Protein AF-A0A8T4MWW7-F1 (afdb_monomer_lite)

Radius of gyration: 12.94 Å; chains: 1; bounding box: 36×38×25 Å

Secondary structure (DSSP, 8-state):
-----TT-EEEEEE-TTT--EEEEEEESSHHHHHHHHHHHHHHHHHH-SSTTSS-EEEEE-TTS-EEE--------

Structure (mmCIF, N/CA/C/O backbone):
data_AF-A0A8T4MWW7-F1
#
_entry.id   AF-A0A8T4MWW7-F1
#
loop_
_atom_site.group_PDB
_atom_site.id
_atom_site.type_symbol
_atom_site.label_atom_id
_atom_site.label_alt_id
_atom_site.label_comp_id
_atom_site.label_asym_id
_atom_site.label_entity_id
_atom_site.label_seq_id
_atom_site.pdbx_PDB_ins_code
_atom_site.Cartn_x
_atom_site.Cartn_y
_atom_site.Cartn_z
_atom_site.occupancy
_atom_site.B_iso_or_equiv
_atom_site.auth_seq_id
_atom_site.auth_comp_id
_atom_site.auth_asym_id
_atom_site.auth_atom_id
_atom_site.pdbx_PDB_model_num
ATOM 1 N N . MET A 1 1 ? -16.926 -22.126 5.727 1.00 39.66 1 MET A N 1
ATOM 2 C CA . MET A 1 1 ? -16.719 -20.912 6.541 1.00 39.66 1 MET A CA 1
ATOM 3 C C . MET A 1 1 ? -15.458 -20.233 6.020 1.00 39.66 1 MET A C 1
ATOM 5 O O . MET A 1 1 ? -14.372 -20.529 6.494 1.00 39.66 1 MET A O 1
ATOM 9 N N . ARG A 1 2 ? -15.566 -19.440 4.943 1.00 45.78 2 ARG A N 1
ATOM 10 C CA . ARG A 1 2 ? -14.455 -18.567 4.541 1.00 45.78 2 ARG A CA 1
ATOM 11 C C . ARG A 1 2 ? -14.479 -17.435 5.563 1.00 45.78 2 ARG A C 1
ATOM 13 O O . ARG A 1 2 ? -15.524 -16.810 5.707 1.00 45.78 2 ARG A O 1
ATOM 20 N N . LYS A 1 3 ? -13.413 -17.257 6.348 1.00 46.72 3 LYS A N 1
ATOM 21 C CA . LYS A 1 3 ? -13.172 -15.976 7.020 1.00 46.72 3 LYS A CA 1
ATOM 22 C C . LYS A 1 3 ? -13.084 -14.984 5.871 1.00 46.72 3 LYS A C 1
ATOM 24 O O . LYS A 1 3 ? -12.072 -14.954 5.186 1.00 46.72 3 LY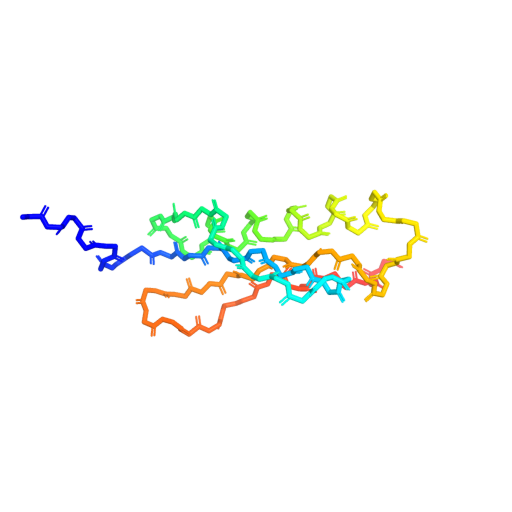S A O 1
ATOM 29 N N . SER A 1 4 ? -14.193 -14.344 5.533 1.00 53.09 4 SER A N 1
ATOM 30 C CA . SER A 1 4 ? -14.151 -13.282 4.554 1.00 53.09 4 SER A CA 1
ATOM 31 C C . SER A 1 4 ? -13.267 -12.209 5.166 1.00 53.09 4 SER A C 1
ATOM 33 O O . SER A 1 4 ? -13.534 -11.786 6.290 1.00 53.09 4 SER A O 1
ATOM 35 N N . ASP A 1 5 ? -12.250 -11.749 4.449 1.00 59.81 5 ASP A N 1
ATOM 36 C CA . ASP A 1 5 ? -11.534 -10.495 4.725 1.00 59.81 5 ASP A CA 1
ATOM 37 C C . ASP A 1 5 ? -12.457 -9.252 4.638 1.00 59.81 5 ASP A C 1
ATOM 39 O O . ASP A 1 5 ? -12.006 -8.133 4.400 1.00 59.81 5 ASP A O 1
ATOM 43 N N . ASP A 1 6 ? -13.769 -9.446 4.814 1.00 66.38 6 ASP A N 1
ATOM 44 C CA . ASP A 1 6 ? -14.798 -8.429 4.943 1.00 66.38 6 ASP A CA 1
ATOM 45 C C . ASP A 1 6 ? -14.446 -7.557 6.149 1.00 66.38 6 ASP A C 1
ATOM 47 O O . ASP A 1 6 ? -14.571 -7.963 7.305 1.00 66.38 6 ASP A O 1
ATOM 51 N N . GLY A 1 7 ? -13.963 -6.352 5.859 1.00 83.00 7 GLY A N 1
ATOM 52 C CA . GLY A 1 7 ? -13.592 -5.357 6.861 1.00 83.00 7 GLY A CA 1
ATOM 53 C C . GLY A 1 7 ? -12.092 -5.137 7.039 1.00 83.00 7 GLY A C 1
ATOM 54 O O . GLY A 1 7 ? -11.732 -4.230 7.784 1.00 83.00 7 GLY A O 1
ATOM 55 N N . LYS A 1 8 ? -11.222 -5.890 6.354 1.00 92.06 8 LYS A N 1
ATOM 56 C CA . LYS A 1 8 ? -9.770 -5.678 6.425 1.00 92.06 8 LYS A CA 1
ATOM 57 C C . LYS A 1 8 ? -9.273 -4.722 5.349 1.00 92.06 8 LYS A C 1
ATOM 59 O O . LYS A 1 8 ? -9.688 -4.790 4.192 1.00 92.06 8 LYS A O 1
ATOM 64 N N . TYR A 1 9 ? -8.353 -3.857 5.744 1.00 94.69 9 TYR A N 1
ATOM 65 C CA . TYR A 1 9 ? -7.554 -3.044 4.841 1.00 94.69 9 TYR A CA 1
ATOM 66 C C . TYR A 1 9 ? -6.502 -3.932 4.191 1.00 94.69 9 TYR A C 1
ATOM 68 O O . TYR A 1 9 ? -6.014 -4.866 4.821 1.00 94.69 9 TYR A O 1
ATOM 76 N N . LYS A 1 10 ? -6.160 -3.679 2.933 1.00 95.25 10 LYS A N 1
ATOM 77 C CA . LYS A 1 10 ? -5.261 -4.547 2.163 1.00 95.25 10 LYS A CA 1
ATOM 78 C C . LYS A 1 10 ? -4.089 -3.748 1.649 1.00 95.25 10 LYS A C 1
ATOM 80 O O . LYS A 1 10 ? -4.286 -2.629 1.190 1.00 95.25 10 LYS A O 1
ATOM 85 N N . VAL A 1 11 ? -2.904 -4.336 1.681 1.00 95.94 11 VAL A N 1
ATOM 86 C CA . VAL A 1 11 ? -1.727 -3.802 1.000 1.00 95.94 11 VAL A CA 1
ATOM 87 C C . VAL A 1 11 ? -1.387 -4.730 -0.154 1.00 95.94 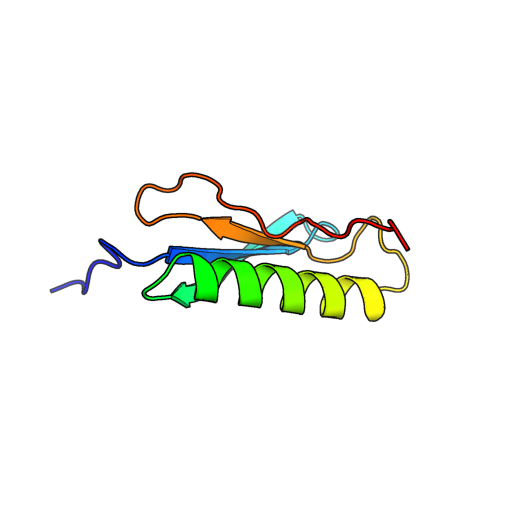11 VAL A C 1
ATOM 89 O O . VAL A 1 11 ? -1.193 -5.927 0.051 1.00 95.94 11 VAL A O 1
ATOM 92 N N . LEU A 1 12 ? -1.345 -4.186 -1.366 1.00 95.12 12 LEU A N 1
ATOM 93 C CA . LEU A 1 12 ? -0.934 -4.905 -2.569 1.00 95.12 12 LEU A CA 1
ATOM 94 C C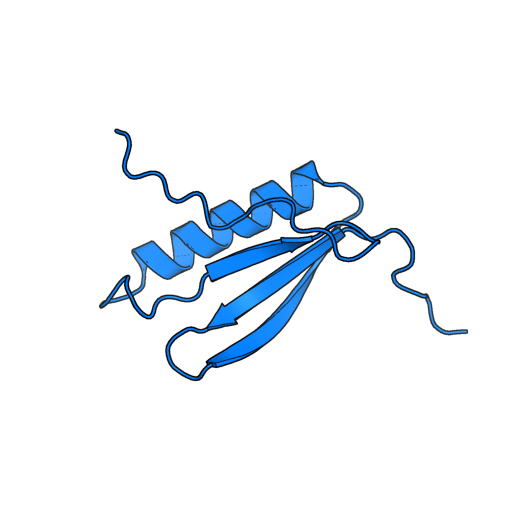 . LEU A 1 12 ? 0.467 -4.456 -2.970 1.00 95.12 12 LEU A C 1
ATOM 96 O O . LEU A 1 12 ? 0.721 -3.254 -3.007 1.00 95.12 12 LEU A O 1
ATOM 100 N N . GLY A 1 13 ? 1.353 -5.404 -3.263 1.00 94.50 13 GLY A N 1
ATOM 101 C CA . GLY A 1 13 ? 2.616 -5.136 -3.943 1.00 94.50 13 GLY A CA 1
ATOM 102 C C . GLY A 1 13 ? 2.391 -5.187 -5.448 1.00 94.50 13 GLY A C 1
ATOM 103 O O . GLY A 1 13 ? 1.805 -6.147 -5.940 1.00 94.50 13 GLY A O 1
ATOM 104 N N . ILE A 1 14 ? 2.810 -4.140 -6.153 1.00 92.06 14 ILE A N 1
ATOM 105 C CA . ILE A 1 14 ? 2.756 -4.039 -7.610 1.00 92.06 14 ILE A CA 1
ATOM 106 C C . ILE A 1 14 ? 4.187 -3.978 -8.113 1.00 92.06 14 ILE A C 1
ATOM 108 O O . ILE A 1 14 ? 4.865 -2.960 -7.925 1.00 92.06 14 ILE A O 1
ATOM 112 N N . ASP A 1 15 ? 4.653 -5.051 -8.737 1.00 89.88 15 ASP A N 1
ATOM 113 C CA . ASP A 1 15 ? 5.942 -5.045 -9.408 1.00 89.88 15 ASP A CA 1
ATOM 114 C C . ASP A 1 15 ? 5.775 -4.496 -10.832 1.00 89.88 15 ASP A C 1
ATOM 116 O O . ASP A 1 15 ? 4.957 -4.936 -11.639 1.00 89.88 15 ASP A O 1
ATOM 120 N N . LYS A 1 16 ? 6.511 -3.419 -11.111 1.00 85.62 16 LYS A N 1
ATOM 121 C CA . LYS A 1 16 ? 6.455 -2.703 -12.389 1.00 85.62 16 LYS A CA 1
ATOM 122 C C . LYS A 1 16 ? 7.363 -3.327 -13.442 1.00 85.62 16 LYS A C 1
ATOM 124 O O . LYS A 1 16 ? 7.276 -2.936 -14.606 1.00 85.62 16 LYS A O 1
ATOM 129 N N . PHE A 1 17 ? 8.257 -4.228 -13.044 1.00 83.94 17 PHE A N 1
ATOM 130 C CA . PHE A 1 17 ? 9.179 -4.897 -13.944 1.00 83.94 17 PHE A CA 1
ATOM 131 C C . PHE A 1 17 ? 8.514 -6.070 -14.669 1.00 83.94 17 PHE A C 1
ATOM 133 O O . PHE A 1 17 ? 8.583 -6.146 -15.896 1.00 83.94 17 PHE A O 1
ATOM 140 N N . ASP A 1 18 ? 7.869 -6.966 -13.926 1.00 84.31 18 ASP A N 1
ATOM 141 C CA . ASP A 1 18 ? 7.174 -8.145 -14.457 1.00 84.31 18 ASP A CA 1
ATOM 142 C C . ASP A 1 18 ? 5.667 -7.911 -14.665 1.00 84.31 18 ASP A C 1
ATOM 144 O O . ASP A 1 18 ? 5.052 -8.584 -15.494 1.00 84.31 18 ASP A O 1
ATOM 148 N N . GLY A 1 19 ? 5.101 -6.893 -14.010 1.00 83.62 19 GLY A N 1
ATOM 149 C CA . GLY A 1 19 ? 3.682 -6.564 -14.082 1.00 83.62 19 GLY A CA 1
ATOM 150 C C . GLY A 1 19 ? 2.811 -7.450 -13.194 1.00 83.62 19 GLY A C 1
ATOM 151 O O . GLY A 1 19 ? 1.594 -7.451 -13.387 1.00 83.62 19 GLY A O 1
ATOM 152 N N . ASP A 1 20 ? 3.409 -8.198 -12.263 1.00 90.44 20 ASP A N 1
ATOM 153 C CA . ASP A 1 20 ? 2.682 -9.034 -11.316 1.00 90.44 20 ASP A CA 1
ATOM 154 C C . ASP A 1 20 ? 2.240 -8.225 -10.086 1.00 90.44 20 ASP A C 1
ATOM 156 O O . ASP A 1 20 ? 2.981 -7.425 -9.503 1.00 90.44 20 ASP A O 1
ATOM 160 N N . ASP A 1 21 ? 0.995 -8.463 -9.673 1.00 92.25 21 ASP A N 1
ATOM 161 C CA . ASP A 1 21 ? 0.430 -7.945 -8.435 1.00 92.25 21 ASP A CA 1
ATOM 162 C C . ASP A 1 21 ? 0.170 -9.070 -7.429 1.00 92.25 21 ASP A C 1
ATOM 164 O O . ASP A 1 21 ? -0.274 -10.169 -7.770 1.00 92.25 21 ASP A O 1
ATOM 168 N N . TRP A 1 22 ? 0.458 -8.804 -6.153 1.00 93.31 22 TRP A N 1
ATOM 169 C CA . TRP A 1 22 ? 0.172 -9.744 -5.072 1.00 93.31 22 TRP A CA 1
ATOM 170 C C . TRP A 1 22 ? -0.373 -9.046 -3.833 1.00 93.31 22 TRP A C 1
ATOM 172 O O . TRP A 1 22 ? -0.045 -7.901 -3.520 1.00 93.31 22 TRP A O 1
ATOM 182 N N . LEU A 1 23 ? -1.193 -9.773 -3.073 1.00 94.38 23 LEU A N 1
ATOM 183 C CA . LEU A 1 23 ? -1.570 -9.366 -1.724 1.00 94.38 23 LEU A CA 1
ATOM 184 C C . LEU A 1 23 ? -0.357 -9.529 -0.806 1.00 94.38 23 LEU A C 1
ATOM 186 O O . LEU A 1 23 ? 0.060 -10.655 -0.540 1.00 94.38 23 LEU A O 1
ATOM 190 N N . HIS A 1 24 ? 0.189 -8.412 -0.327 1.00 94.31 24 HIS A N 1
ATOM 191 C CA . HIS A 1 24 ? 1.277 -8.401 0.651 1.00 94.31 24 HIS A CA 1
ATOM 192 C C . HIS A 1 24 ? 0.748 -8.797 2.028 1.00 94.31 24 HIS A C 1
ATOM 194 O O . HIS A 1 24 ? 1.143 -9.826 2.564 1.00 94.31 24 HIS A O 1
ATOM 200 N N . GLU A 1 25 ? -0.193 -8.016 2.571 1.00 94.75 25 GLU A N 1
ATOM 201 C CA . GLU A 1 25 ? -0.769 -8.267 3.895 1.00 94.75 25 GLU A CA 1
ATOM 202 C C . GLU A 1 25 ? -2.120 -7.549 4.082 1.00 94.75 25 GLU A C 1
ATOM 204 O O . GLU A 1 25 ? -2.520 -6.693 3.284 1.00 94.75 25 GLU A O 1
ATOM 209 N N . THR A 1 26 ? -2.843 -7.913 5.142 1.00 94.81 26 THR A N 1
ATOM 210 C CA . THR A 1 26 ? -4.123 -7.309 5.529 1.00 94.81 26 THR A CA 1
ATOM 211 C C . THR A 1 26 ? -4.065 -6.731 6.938 1.00 94.81 26 THR A C 1
ATOM 213 O O . THR A 1 26 ? -3.543 -7.383 7.839 1.00 94.81 26 THR A O 1
ATOM 216 N N . TYR A 1 27 ? -4.700 -5.582 7.154 1.00 93.94 27 TYR A N 1
ATOM 217 C CA . TYR A 1 27 ? -4.667 -4.824 8.403 1.00 93.94 27 TYR A CA 1
ATOM 218 C C . TYR A 1 27 ? -6.068 -4.517 8.934 1.00 93.94 27 TYR A C 1
ATOM 220 O O . TYR A 1 27 ? -7.056 -4.511 8.194 1.00 93.94 27 TYR A O 1
ATOM 228 N N . ASP A 1 28 ? -6.157 -4.246 10.234 1.00 93.38 28 ASP A N 1
ATOM 229 C CA . ASP A 1 28 ? -7.399 -3.849 10.901 1.00 93.38 28 ASP A CA 1
ATOM 230 C C . ASP A 1 28 ? -7.728 -2.367 10.705 1.00 93.38 28 ASP A C 1
ATOM 232 O O . ASP A 1 28 ? -8.900 -1.984 10.726 1.00 93.38 28 ASP A O 1
ATOM 236 N N . THR A 1 29 ? -6.713 -1.531 10.474 1.00 94.75 29 THR A N 1
ATOM 237 C CA . THR A 1 29 ? -6.883 -0.085 10.322 1.00 94.75 29 THR A CA 1
ATOM 238 C C . THR A 1 29 ? -6.255 0.457 9.039 1.00 94.75 29 THR A C 1
ATOM 240 O O . THR A 1 29 ? -5.287 -0.086 8.502 1.00 94.75 29 THR A O 1
ATOM 243 N N . ALA A 1 30 ? -6.800 1.580 8.561 1.00 93.50 30 ALA A N 1
ATOM 244 C CA . ALA A 1 30 ? -6.249 2.316 7.425 1.00 93.50 30 ALA A CA 1
ATOM 245 C C . ALA A 1 30 ? -4.827 2.818 7.703 1.00 93.50 30 ALA A C 1
ATOM 247 O O . ALA A 1 30 ? -3.997 2.844 6.800 1.00 93.50 30 ALA A O 1
ATOM 248 N N . GLU A 1 31 ? -4.555 3.228 8.946 1.00 94.81 31 GLU A N 1
ATOM 249 C CA . GLU A 1 31 ? -3.262 3.778 9.350 1.00 94.81 31 GLU A CA 1
ATOM 250 C C . GLU A 1 31 ? -2.155 2.726 9.260 1.00 94.81 31 GLU A C 1
ATOM 252 O O . GLU A 1 31 ? -1.106 3.006 8.684 1.00 94.81 31 GLU A O 1
ATOM 257 N N . GLU A 1 32 ? -2.406 1.507 9.746 1.00 94.88 32 GLU A N 1
ATOM 258 C CA . GLU A 1 32 ? -1.455 0.396 9.645 1.00 94.88 32 GLU A CA 1
ATOM 259 C C . GLU A 1 32 ? -1.175 0.027 8.185 1.00 94.88 32 GLU A C 1
ATOM 261 O O . GLU A 1 32 ? -0.014 -0.044 7.787 1.00 94.88 32 GLU A O 1
ATOM 266 N N . ALA A 1 33 ? -2.222 -0.108 7.362 1.00 95.06 33 ALA A N 1
ATOM 267 C CA . ALA A 1 33 ? -2.063 -0.418 5.941 1.00 95.06 33 ALA A CA 1
ATOM 268 C C . ALA A 1 33 ? -1.281 0.671 5.190 1.00 95.06 33 ALA A C 1
ATOM 270 O O . ALA A 1 33 ? -0.401 0.371 4.387 1.00 95.06 33 ALA A O 1
ATOM 271 N N . LEU A 1 34 ? -1.577 1.947 5.458 1.00 94.38 34 LEU A N 1
ATOM 272 C CA . LEU A 1 34 ? -0.872 3.075 4.846 1.00 94.38 34 LEU A CA 1
ATOM 273 C C . LEU A 1 34 ? 0.585 3.155 5.286 1.00 94.38 34 LEU A C 1
ATOM 275 O O . LEU A 1 34 ? 1.452 3.472 4.469 1.00 94.38 34 LEU A O 1
ATOM 279 N N . LYS A 1 35 ? 0.851 2.913 6.571 1.00 94.38 35 LYS A N 1
ATOM 280 C CA . LYS A 1 35 ? 2.206 2.913 7.110 1.00 94.38 35 LYS A CA 1
ATOM 281 C C . LYS A 1 35 ? 3.032 1.812 6.450 1.00 94.38 35 LYS A C 1
ATOM 283 O O . LYS A 1 35 ? 4.080 2.129 5.892 1.00 94.38 35 LYS A O 1
ATOM 288 N N . GLU A 1 36 ? 2.517 0.583 6.418 1.00 94.81 36 GLU A N 1
ATOM 289 C CA . GLU A 1 36 ? 3.194 -0.539 5.765 1.00 94.81 36 GLU A CA 1
ATOM 290 C C . GLU A 1 36 ? 3.454 -0.241 4.285 1.00 94.81 36 GLU A C 1
ATOM 292 O O . GLU A 1 36 ? 4.587 -0.349 3.821 1.00 94.81 36 GLU A O 1
ATOM 297 N N . ALA A 1 37 ? 2.425 0.180 3.540 1.00 94.56 37 ALA A N 1
ATOM 298 C CA . ALA A 1 37 ? 2.550 0.449 2.110 1.00 94.56 37 ALA A CA 1
ATOM 299 C C . ALA A 1 37 ? 3.644 1.492 1.814 1.00 94.56 37 ALA 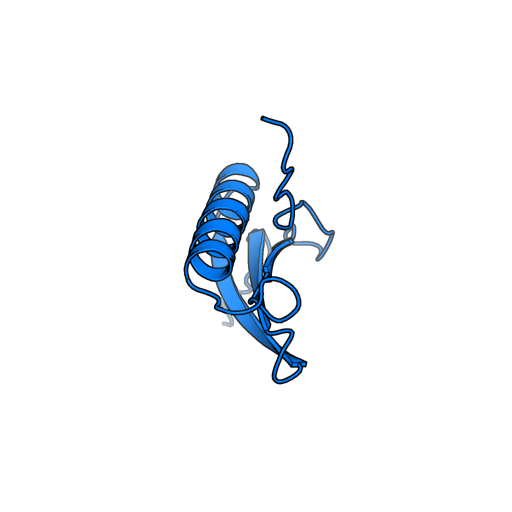A C 1
ATOM 301 O O . ALA A 1 37 ? 4.435 1.331 0.884 1.00 94.56 37 ALA A O 1
ATOM 302 N N . ARG A 1 38 ? 3.751 2.539 2.640 1.00 93.00 38 ARG A N 1
ATOM 303 C CA . ARG A 1 38 ? 4.803 3.558 2.510 1.00 93.00 38 ARG A CA 1
ATOM 304 C C . ARG A 1 38 ? 6.186 3.021 2.865 1.00 93.00 38 ARG A C 1
ATOM 306 O O . ARG A 1 38 ? 7.141 3.304 2.144 1.00 93.00 38 ARG A O 1
ATOM 313 N N . GLU A 1 39 ? 6.308 2.277 3.964 1.00 93.25 39 GLU A N 1
ATOM 314 C CA . GLU A 1 39 ? 7.583 1.695 4.394 1.00 93.25 39 GLU A CA 1
ATOM 315 C C . GLU A 1 39 ? 8.109 0.718 3.336 1.00 93.25 39 GLU A C 1
ATOM 317 O O . GLU A 1 39 ? 9.234 0.885 2.864 1.00 93.25 39 GLU A O 1
ATOM 322 N N . LYS A 1 40 ? 7.265 -0.199 2.854 1.00 93.12 40 LYS A N 1
ATOM 323 C CA . LYS A 1 40 ? 7.624 -1.181 1.822 1.00 93.12 40 LYS A CA 1
ATOM 324 C C . LYS A 1 40 ? 7.973 -0.541 0.486 1.00 93.12 40 LYS A C 1
ATOM 326 O O . LYS A 1 40 ? 8.986 -0.898 -0.114 1.00 93.12 40 LYS A O 1
ATOM 331 N N . THR A 1 41 ? 7.200 0.454 0.048 1.00 91.56 41 THR A N 1
ATOM 332 C CA . THR A 1 41 ? 7.526 1.224 -1.165 1.00 91.56 41 THR A CA 1
ATOM 333 C C . THR A 1 41 ? 8.884 1.905 -1.029 1.00 91.56 41 THR A C 1
ATOM 335 O O . THR A 1 41 ? 9.704 1.846 -1.943 1.00 91.56 41 THR A O 1
ATOM 338 N N . LYS A 1 42 ? 9.177 2.516 0.124 1.00 89.88 42 LYS A N 1
ATOM 339 C CA . LYS A 1 42 ? 10.468 3.170 0.365 1.00 89.88 42 LYS A CA 1
ATOM 340 C C . LYS A 1 42 ? 11.628 2.172 0.376 1.00 89.88 42 LYS A C 1
ATOM 342 O O . LYS A 1 42 ? 12.679 2.477 -0.190 1.00 89.88 42 LYS A O 1
ATOM 347 N N . GLU A 1 43 ? 11.458 1.009 1.003 1.00 90.38 43 GLU A N 1
ATOM 348 C CA . GLU A 1 43 ? 12.453 -0.072 1.025 1.00 90.38 43 GLU A CA 1
ATOM 349 C C . GLU A 1 43 ? 12.752 -0.591 -0.389 1.00 90.38 43 GLU A C 1
ATOM 351 O O . GLU A 1 43 ? 13.921 -0.681 -0.777 1.00 90.38 43 GLU A O 1
ATOM 356 N N . ALA A 1 44 ? 11.707 -0.864 -1.178 1.00 88.94 44 ALA A N 1
ATOM 357 C CA . ALA A 1 44 ? 11.828 -1.317 -2.561 1.00 88.94 44 ALA A CA 1
ATOM 358 C C . ALA A 1 44 ? 12.537 -0.272 -3.434 1.00 88.94 44 ALA A C 1
ATOM 360 O O . ALA A 1 44 ? 13.517 -0.584 -4.106 1.00 88.94 44 ALA A O 1
ATOM 361 N N . MET A 1 45 ? 12.121 0.993 -3.347 1.00 86.75 45 MET A N 1
ATOM 362 C CA . MET A 1 45 ? 12.727 2.105 -4.090 1.00 86.75 45 MET A CA 1
ATOM 363 C C . MET A 1 45 ? 14.186 2.361 -3.700 1.00 86.75 45 MET A C 1
ATOM 365 O O . MET A 1 45 ? 14.992 2.737 -4.547 1.00 86.75 45 MET A O 1
ATOM 369 N N . SER A 1 46 ? 14.535 2.172 -2.424 1.00 86.75 46 SER A N 1
ATOM 370 C CA . SER A 1 46 ? 15.909 2.355 -1.929 1.00 86.75 46 SER A CA 1
ATOM 371 C C . SER A 1 46 ? 16.834 1.204 -2.332 1.00 86.75 46 SER A C 1
ATOM 373 O O . SER A 1 46 ? 18.045 1.395 -2.410 1.00 86.75 46 SER A O 1
ATOM 375 N N . SER A 1 47 ? 16.269 0.020 -2.579 1.00 84.44 47 SER A N 1
ATOM 376 C CA . SER A 1 47 ? 17.004 -1.183 -2.992 1.00 84.44 47 SER A CA 1
ATOM 377 C C . SER A 1 47 ? 17.071 -1.347 -4.515 1.00 84.44 47 SER A C 1
ATOM 379 O O . SER A 1 47 ? 17.922 -2.079 -5.021 1.00 84.44 47 SER A O 1
ATOM 381 N N . ALA A 1 48 ? 16.183 -0.683 -5.257 1.00 83.94 48 ALA A N 1
ATOM 382 C CA . ALA A 1 48 ? 16.114 -0.772 -6.707 1.00 83.94 48 ALA A CA 1
ATOM 383 C C . ALA A 1 48 ? 17.258 -0.004 -7.383 1.00 83.94 48 ALA A C 1
ATOM 385 O O . ALA A 1 48 ? 17.532 1.155 -7.077 1.00 83.94 48 ALA A O 1
ATOM 386 N N . SER A 1 49 ? 17.894 -0.643 -8.369 1.00 82.06 49 SER A N 1
ATOM 387 C CA . SER A 1 49 ? 18.881 0.023 -9.234 1.00 82.06 49 SER A CA 1
ATOM 388 C C . SER A 1 49 ? 18.232 1.018 -10.205 1.00 82.06 49 SER A C 1
ATOM 390 O O . SER A 1 49 ? 18.872 1.985 -10.606 1.00 82.06 49 SER A O 1
ATOM 392 N N . ASP A 1 50 ? 16.961 0.800 -10.551 1.00 83.75 50 ASP A N 1
ATOM 393 C CA . ASP A 1 50 ? 16.130 1.727 -11.316 1.00 83.75 50 ASP A CA 1
ATOM 394 C C . ASP A 1 50 ? 14.790 1.909 -10.593 1.00 83.75 50 ASP A C 1
ATOM 396 O O . ASP A 1 50 ? 13.980 0.988 -10.481 1.00 83.75 50 ASP A O 1
ATOM 400 N N . LYS A 1 51 ? 14.565 3.124 -10.085 1.00 81.38 51 LYS A N 1
ATOM 401 C CA . LYS A 1 51 ? 13.355 3.497 -9.339 1.00 81.38 51 LYS A CA 1
ATOM 402 C C . LYS A 1 51 ? 12.087 3.435 -10.202 1.00 81.38 51 LYS A C 1
ATOM 404 O O . LYS A 1 51 ? 10.988 3.344 -9.668 1.00 81.38 51 LYS A O 1
ATOM 409 N N . SER A 1 52 ? 12.221 3.479 -11.527 1.00 81.12 52 SER A N 1
ATOM 410 C CA . SER A 1 52 ? 11.091 3.467 -12.464 1.00 81.12 52 SER A CA 1
ATOM 411 C C . SER A 1 52 ? 10.398 2.104 -12.517 1.00 81.12 52 SER A C 1
ATOM 413 O O . SER A 1 52 ? 9.197 2.041 -12.780 1.00 81.12 52 SER A O 1
ATOM 415 N N . ILE A 1 53 ? 11.148 1.033 -12.236 1.00 83.69 53 ILE A N 1
ATOM 416 C CA . ILE A 1 53 ? 10.675 -0.360 -12.236 1.00 83.69 53 ILE A CA 1
ATOM 417 C C . ILE A 1 53 ? 10.573 -0.953 -10.829 1.00 83.69 53 ILE A C 1
ATOM 419 O O . ILE A 1 53 ? 10.279 -2.132 -10.681 1.00 83.69 53 ILE A O 1
ATOM 423 N N . ALA A 1 54 ? 10.835 -0.160 -9.790 1.00 87.88 54 ALA A N 1
ATOM 424 C CA . ALA A 1 54 ? 10.739 -0.637 -8.422 1.00 87.88 54 ALA A CA 1
ATOM 425 C C . ALA A 1 54 ? 9.291 -0.996 -8.069 1.00 87.88 54 ALA A C 1
ATOM 427 O O . ALA A 1 54 ? 8.344 -0.308 -8.472 1.00 87.88 54 ALA A O 1
ATOM 428 N N . THR A 1 55 ? 9.141 -2.040 -7.257 1.00 91.62 55 THR A N 1
ATOM 429 C CA . THR A 1 55 ? 7.859 -2.417 -6.670 1.00 91.62 55 THR A CA 1
ATOM 430 C C . THR A 1 55 ? 7.275 -1.255 -5.870 1.00 91.62 55 THR A C 1
ATOM 432 O O . THR A 1 55 ? 7.966 -0.624 -5.065 1.00 91.62 55 THR A O 1
ATOM 435 N N . VAL A 1 56 ? 5.984 -0.997 -6.061 1.00 92.12 56 VAL A N 1
ATOM 436 C CA . VAL A 1 56 ? 5.219 -0.024 -5.276 1.00 92.12 56 VAL A CA 1
ATOM 437 C C . VAL A 1 56 ? 4.136 -0.760 -4.512 1.00 92.12 56 VAL A C 1
ATOM 439 O O . VAL A 1 56 ? 3.479 -1.644 -5.052 1.00 92.12 56 VAL A O 1
ATOM 442 N N . PHE A 1 57 ? 3.940 -0.388 -3.256 1.00 94.56 57 PHE A N 1
ATOM 443 C CA . PHE A 1 57 ? 2.919 -0.968 -2.403 1.00 94.56 57 PHE A CA 1
ATOM 444 C C . PHE A 1 57 ? 1.765 0.016 -2.229 1.00 94.56 57 PHE A C 1
ATOM 446 O O . PHE A 1 57 ? 1.971 1.190 -1.922 1.00 94.56 57 PHE A O 1
ATOM 453 N N . TYR A 1 58 ? 0.542 -0.474 -2.404 1.00 94.38 58 TYR A N 1
ATOM 454 C CA . TYR A 1 58 ? -0.688 0.309 -2.347 1.00 94.38 58 TYR A CA 1
ATOM 455 C C . TYR A 1 58 ? -1.618 -0.210 -1.260 1.00 94.38 58 TYR A C 1
ATOM 457 O O . TYR A 1 58 ? -1.943 -1.395 -1.230 1.00 94.38 58 TYR A O 1
ATOM 465 N N . ALA A 1 59 ? -2.092 0.687 -0.402 1.00 95.56 59 ALA A N 1
ATOM 466 C CA . ALA A 1 59 ? -3.116 0.405 0.586 1.00 95.56 59 ALA A CA 1
ATOM 467 C C . ALA A 1 59 ? -4.518 0.649 0.012 1.00 95.56 59 ALA A C 1
ATOM 469 O O . ALA A 1 59 ? -4.781 1.664 -0.641 1.00 95.56 59 ALA A O 1
ATOM 470 N N . TYR A 1 60 ? -5.432 -0.260 0.329 1.00 94.44 60 TYR A N 1
ATOM 471 C CA . TYR A 1 60 ? -6.840 -0.213 -0.035 1.00 94.44 60 TYR A CA 1
ATOM 472 C C . TYR A 1 60 ? -7.718 -0.426 1.194 1.00 94.44 60 TYR A C 1
ATOM 474 O O . TYR A 1 60 ? -7.364 -1.165 2.117 1.00 94.44 60 TYR A O 1
ATOM 482 N N . ASP A 1 61 ? -8.886 0.207 1.196 1.00 93.69 61 ASP A N 1
ATOM 483 C CA . ASP A 1 61 ? -9.914 -0.040 2.199 1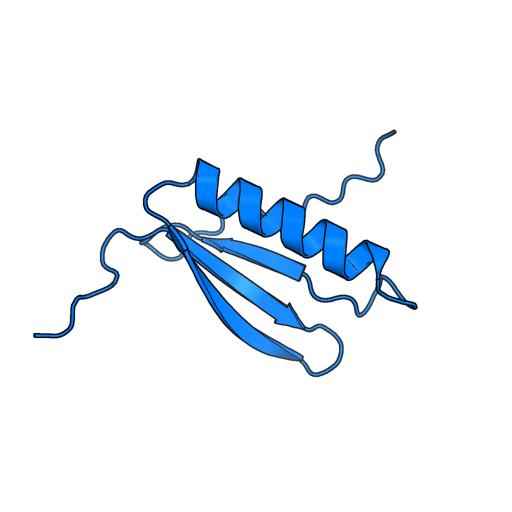.00 93.69 61 ASP A CA 1
ATOM 484 C C . ASP A 1 61 ? -10.629 -1.388 1.958 1.00 93.69 61 ASP A C 1
ATOM 486 O O . ASP A 1 61 ? -10.467 -2.013 0.902 1.00 93.69 61 ASP A O 1
ATOM 490 N N . PRO A 1 62 ? -11.466 -1.854 2.901 1.00 92.75 62 PRO A N 1
ATOM 491 C CA . PRO A 1 62 ? -12.187 -3.117 2.744 1.00 92.75 62 PRO A CA 1
ATOM 492 C C . PRO A 1 62 ? -13.158 -3.160 1.557 1.00 92.75 62 PRO A C 1
ATOM 494 O O . PRO A 1 62 ? -13.583 -4.239 1.147 1.00 92.75 62 PRO A O 1
ATOM 497 N N . LYS A 1 63 ? -13.534 -1.998 1.011 1.00 90.44 63 LYS A N 1
ATOM 498 C CA . LYS A 1 63 ? -14.392 -1.861 -0.172 1.00 90.44 63 LYS A CA 1
ATOM 499 C C . LYS A 1 63 ? -13.581 -1.822 -1.472 1.00 90.44 63 LYS A C 1
ATOM 501 O O . LYS A 1 63 ? -14.180 -1.766 -2.542 1.00 90.44 63 LYS A O 1
ATOM 506 N N . GLY A 1 64 ? -12.250 -1.862 -1.390 1.00 89.19 64 GLY A N 1
ATOM 507 C CA . GLY A 1 64 ? -11.344 -1.765 -2.530 1.00 89.19 64 GLY A CA 1
ATOM 508 C C . GLY A 1 64 ? -11.047 -0.332 -2.974 1.00 89.19 64 GLY A C 1
ATOM 509 O O . GLY A 1 64 ? -10.517 -0.145 -4.066 1.00 89.19 64 GLY A O 1
ATOM 510 N N . ASN A 1 65 ? -11.367 0.687 -2.171 1.00 92.31 65 ASN A N 1
ATOM 511 C CA . ASN A 1 65 ? -10.986 2.064 -2.481 1.00 92.31 65 ASN A CA 1
ATOM 512 C C . ASN A 1 65 ? -9.508 2.280 -2.172 1.00 92.31 65 ASN A C 1
ATOM 514 O O . ASN A 1 65 ? -9.029 1.896 -1.106 1.00 92.31 65 ASN A O 1
ATOM 518 N N . TYR A 1 66 ? -8.805 2.938 -3.088 1.00 92.19 66 TYR A N 1
ATOM 519 C CA . TYR A 1 66 ? -7.412 3.310 -2.895 1.00 92.19 66 TYR A CA 1
ATOM 520 C C . TYR A 1 66 ? -7.250 4.315 -1.748 1.00 92.19 66 TYR A C 1
ATOM 522 O O . TYR A 1 66 ? -7.967 5.316 -1.696 1.00 92.19 66 TYR A O 1
ATOM 530 N N . LEU A 1 67 ? -6.296 4.059 -0.851 1.00 91.50 67 LEU A N 1
ATOM 531 C CA . LEU A 1 67 ? -5.997 4.920 0.296 1.00 91.50 67 LEU A CA 1
ATOM 532 C C . LEU A 1 67 ? -4.678 5.682 0.152 1.00 91.50 67 LEU A C 1
ATOM 534 O O . LEU A 1 67 ? -4.555 6.783 0.689 1.00 91.50 67 LEU A O 1
ATOM 538 N N . GLY A 1 68 ? -3.683 5.105 -0.521 1.00 90.44 68 GLY A N 1
ATOM 539 C CA . GLY A 1 68 ? -2.324 5.650 -0.572 1.00 90.44 68 GLY A CA 1
ATOM 540 C C . GLY A 1 68 ? -1.257 4.559 -0.502 1.00 90.44 68 GLY A C 1
ATOM 541 O O . GLY A 1 68 ? -1.562 3.404 -0.231 1.00 90.44 68 GLY A O 1
ATOM 542 N N . GLY A 1 69 ? 0.007 4.919 -0.698 1.00 82.81 69 GLY A N 1
ATOM 543 C CA . GLY A 1 69 ? 1.134 3.986 -0.553 1.00 82.81 69 GLY A CA 1
ATOM 544 C C . GLY A 1 69 ? 2.300 4.302 -1.486 1.00 82.81 69 GLY A C 1
ATOM 545 O O . GLY A 1 69 ? 3.452 4.158 -1.093 1.00 82.81 69 GLY A O 1
ATOM 546 N N . ASP A 1 70 ? 2.000 4.900 -2.641 1.00 74.94 70 ASP A N 1
ATOM 547 C CA . ASP A 1 70 ? 2.972 5.451 -3.598 1.00 74.94 70 ASP A CA 1
ATOM 548 C C . ASP A 1 70 ? 3.583 6.789 -3.208 1.00 74.94 70 ASP A C 1
ATOM 550 O O . ASP A 1 70 ? 4.367 7.331 -3.985 1.00 74.94 70 ASP A O 1
ATOM 554 N N . ALA A 1 71 ? 3.216 7.347 -2.052 1.00 59.88 71 ALA A N 1
ATOM 555 C CA . ALA A 1 71 ? 3.704 8.640 -1.593 1.00 59.88 71 ALA A CA 1
ATOM 556 C C . ALA A 1 71 ? 5.189 8.555 -1.205 1.00 59.88 71 ALA A C 1
ATOM 558 O O . ALA A 1 71 ? 5.566 8.613 -0.036 1.00 59.88 71 ALA A O 1
ATOM 559 N N . TRP A 1 72 ? 6.035 8.422 -2.216 1.00 57.06 72 TRP A N 1
ATOM 560 C CA . TRP A 1 72 ? 7.410 8.851 -2.207 1.00 57.06 72 TRP A CA 1
ATOM 561 C C . TRP A 1 72 ? 7.421 10.272 -2.766 1.00 57.06 72 TRP A C 1
ATOM 563 O O . TRP A 1 72 ? 7.610 10.499 -3.957 1.00 57.06 72 TRP A O 1
ATOM 573 N N . SER A 1 73 ? 7.135 11.242 -1.902 1.00 48.06 73 SER A N 1
ATOM 574 C CA . SER A 1 73 ? 7.447 12.631 -2.214 1.00 48.06 73 SER A CA 1
ATOM 575 C C . SER A 1 73 ? 8.943 12.824 -1.963 1.00 48.06 73 SER A C 1
ATOM 577 O O . SER A 1 73 ? 9.373 12.796 -0.811 1.00 48.06 73 SER A O 1
ATOM 579 N N . GLU A 1 74 ? 9.736 13.028 -3.018 1.00 48.16 74 GLU A N 1
ATOM 580 C CA . GLU A 1 74 ? 11.049 13.696 -2.928 1.00 48.16 74 GLU A CA 1
ATOM 581 C C . GLU A 1 74 ? 10.871 15.188 -2.607 1.00 48.16 74 GLU A C 1
ATOM 583 O O . GLU A 1 74 ? 11.358 16.049 -3.329 1.00 48.16 74 GLU A O 1
ATOM 588 N N . ASP A 1 75 ? 10.151 15.509 -1.534 1.00 42.88 75 ASP A N 1
ATOM 589 C CA . ASP A 1 75 ? 10.130 16.869 -0.999 1.00 42.88 75 ASP A CA 1
ATOM 590 C C . ASP A 1 75 ? 10.877 16.855 0.337 1.00 42.88 75 ASP A C 1
ATOM 592 O O . ASP A 1 75 ? 10.318 16.600 1.409 1.00 42.88 75 ASP A O 1
ATOM 596 N N . GLY A 1 76 ? 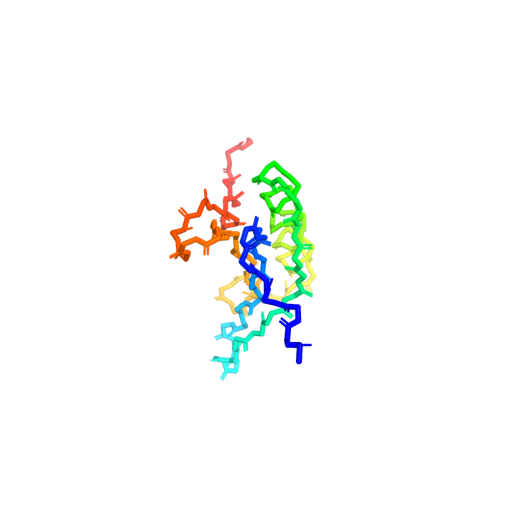12.195 17.013 0.212 1.00 39.28 76 GLY A N 1
ATOM 597 C CA . GLY A 1 76 ? 13.155 17.312 1.266 1.00 39.28 76 GLY A CA 1
ATOM 598 C C . GLY A 1 76 ? 14.100 18.394 0.773 1.00 39.28 76 GLY A C 1
ATOM 599 O O . GLY A 1 76 ? 14.565 18.266 -0.382 1.00 39.28 76 GLY A O 1
#

Foldseek 3Di:
DPPPCQQWKWKWKAFQQVRDIDTPDTHNDQVVNQVVQQVQLVVQCVPDPDNVRTIGMWIAGSVRHTDDRNPPPPPD

pLDDT: mean 84.27, std 15.58, range [39.28, 95.94]

Sequence (76 aa):
MRKSDDGKYKVLGIDKFDGDDWLHETYDTAEEALKEAREKTKEAMSSASDKSIATVFYAYDPKGNYLGGDAWSEDG